Protein AF-A0A7S4M9M7-F1 (afdb_monomer)

Solvent-accessible surface area (backbone atoms only — not comparable to full-atom values): 8096 Å² total; per-residue (Å²): 139,80,84,91,80,88,84,89,80,88,83,83,76,88,79,75,86,78,76,80,74,77,78,72,74,81,76,73,81,61,88,82,70,68,79,67,51,74,65,28,48,54,34,46,52,53,51,33,52,53,53,52,52,52,39,59,76,75,40,74,91,55,60,71,71,59,55,44,52,52,54,47,57,60,19,27,72,81,73,75,65,48,29,35,60,67,21,50,54,52,42,31,45,73,74,73,43,60,78,75,62,52,71,66,41,49,49,42,39,23,61,72,70,22,44,86,90,43,78,21,27,42,58,68,55,49,56,73,60,100

Mean predicted aligned error: 13.12 Å

Organism: NCBI:txid265563

Secondary structure (DSSP, 8-state):
------------------------------TT-----HHHHHHHHHHHHHHHHHHHHH-TTS-HHHHHHHHHHHH-SSSSS-EEHHHHHHHHHHTT-TTSS-HHHHHHHHHHHS-TTSSEE-HHHHHHH-

InterPro domains:
  IPR011992 EF-hand domain pair [SSF47473] (46-127)

Structure (mmCIF, N/CA/C/O backbone):
data_AF-A0A7S4M9M7-F1
#
_entry.id   AF-A0A7S4M9M7-F1
#
loop_
_atom_site.group_PDB
_atom_site.id
_atom_site.type_symbol
_atom_site.label_atom_id
_atom_site.label_alt_id
_atom_site.label_comp_id
_atom_site.label_asym_id
_atom_site.label_entity_id
_atom_site.label_seq_id
_atom_site.pdbx_PDB_ins_code
_atom_site.Cartn_x
_atom_site.Cartn_y
_atom_site.Cartn_z
_atom_site.occupancy
_atom_site.B_iso_or_equiv
_atom_site.auth_seq_id
_atom_site.auth_comp_id
_atom_site.auth_asym_id
_atom_site.auth_atom_id
_atom_site.pdbx_PDB_model_num
ATOM 1 N N . MET A 1 1 ? -58.795 53.290 33.897 1.00 40.69 1 MET A N 1
ATOM 2 C CA . MET A 1 1 ? -57.900 52.191 33.474 1.00 40.69 1 MET A CA 1
ATOM 3 C C . MET A 1 1 ? -57.873 52.202 31.950 1.00 40.69 1 MET A C 1
ATOM 5 O O . MET A 1 1 ? -58.947 52.137 31.390 1.00 40.69 1 MET A O 1
ATOM 9 N N . THR A 1 2 ? -56.800 52.365 31.181 1.00 46.66 2 THR A N 1
ATOM 10 C CA . THR A 1 2 ? -55.361 52.520 31.425 1.00 46.66 2 THR A CA 1
ATOM 11 C C . THR A 1 2 ? -54.777 53.013 30.084 1.00 46.66 2 THR A C 1
ATOM 13 O O . THR A 1 2 ? -54.905 52.336 29.078 1.00 46.66 2 THR A O 1
ATOM 16 N N . THR A 1 3 ? -54.269 54.244 30.059 1.00 40.06 3 THR A N 1
ATOM 17 C CA . THR A 1 3 ? -53.002 54.702 29.448 1.00 40.06 3 THR A CA 1
ATOM 18 C C . THR A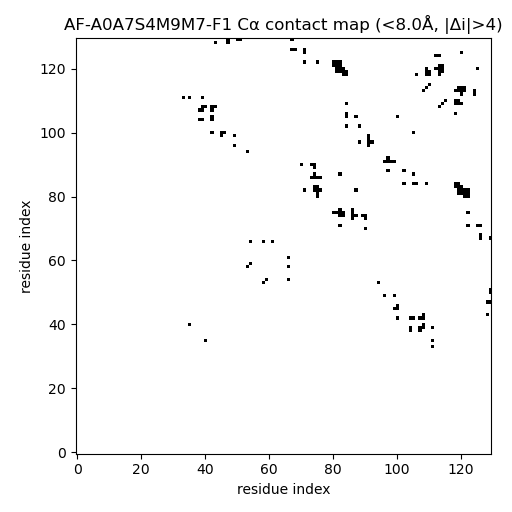 1 3 ? -52.432 54.096 28.137 1.00 40.06 3 THR A C 1
ATOM 20 O O . THR A 1 3 ? -52.092 52.921 28.102 1.00 40.06 3 THR A O 1
ATOM 23 N N . ARG A 1 4 ? -51.984 55.030 27.257 1.00 38.66 4 ARG A N 1
ATOM 24 C CA . ARG A 1 4 ? -50.654 55.075 26.561 1.00 38.66 4 ARG A CA 1
ATOM 25 C C . ARG A 1 4 ? -50.466 54.117 25.351 1.00 38.66 4 ARG A C 1
ATOM 27 O O . ARG A 1 4 ? -51.121 53.098 25.295 1.00 38.66 4 ARG A O 1
ATOM 34 N N . VAL A 1 5 ? -49.606 54.298 24.334 1.00 44.00 5 VAL A N 1
ATOM 35 C CA . VAL A 1 5 ? -48.472 55.183 23.948 1.00 44.00 5 VAL A CA 1
ATOM 36 C C . VAL A 1 5 ? -48.316 55.012 22.405 1.00 44.00 5 VAL A C 1
ATOM 38 O O . VAL A 1 5 ? -48.496 53.909 21.912 1.00 44.00 5 VAL A O 1
ATOM 41 N N . ARG A 1 6 ? -48.140 56.069 21.600 1.00 38.62 6 ARG A N 1
ATOM 42 C CA . ARG A 1 6 ? -46.897 56.518 20.911 1.00 38.62 6 ARG A CA 1
ATOM 43 C C . ARG A 1 6 ? -46.075 55.515 20.060 1.00 38.62 6 ARG A C 1
ATOM 45 O O . ARG A 1 6 ? -45.487 54.586 20.586 1.00 38.62 6 ARG A O 1
ATOM 52 N N . SER A 1 7 ? -45.784 56.010 18.849 1.00 38.66 7 SER A N 1
ATOM 53 C CA . SER A 1 7 ? -44.448 56.177 18.236 1.00 38.66 7 SER A CA 1
ATOM 54 C C . SER A 1 7 ? -43.864 55.083 17.339 1.00 38.66 7 SER A C 1
ATOM 56 O O . SER A 1 7 ? -43.855 53.898 17.637 1.00 38.66 7 SER A O 1
ATOM 58 N N . ALA A 1 8 ? -43.305 55.606 16.247 1.00 48.88 8 ALA A N 1
ATOM 59 C CA . ALA A 1 8 ? -42.529 54.991 15.188 1.00 48.88 8 ALA A CA 1
ATOM 60 C C . ALA A 1 8 ? -41.273 54.245 15.659 1.00 48.88 8 ALA A C 1
ATOM 62 O O . ALA A 1 8 ? -40.628 54.644 16.632 1.00 48.88 8 ALA A O 1
ATOM 63 N N . SER A 1 9 ? -40.847 53.276 14.848 1.00 42.88 9 SER A N 1
ATOM 64 C CA . SER A 1 9 ? -39.445 53.135 14.433 1.00 42.88 9 SER A CA 1
ATOM 65 C C . SER A 1 9 ? -39.325 52.178 13.250 1.00 42.88 9 SER A C 1
ATOM 67 O O . SER A 1 9 ? -39.680 51.006 13.347 1.00 42.88 9 SER A O 1
ATOM 69 N N . SER A 1 10 ? -38.790 52.693 12.142 1.00 45.50 10 SER A N 1
ATOM 70 C CA . SER A 1 10 ? -38.206 51.894 11.067 1.00 45.50 10 SER A CA 1
ATOM 71 C C . SER A 1 10 ? -36.978 51.172 11.607 1.00 45.50 10 SER A C 1
ATOM 73 O O . SER A 1 10 ? -36.027 51.816 12.052 1.00 45.50 10 SER A O 1
ATOM 75 N N . ILE A 1 11 ? -36.977 49.845 11.543 1.00 52.19 11 ILE A N 1
ATOM 76 C CA . ILE A 1 11 ? -35.798 49.046 11.863 1.00 52.19 11 ILE A CA 1
ATOM 77 C C . ILE A 1 11 ? -35.022 48.829 10.566 1.00 52.19 11 ILE A C 1
ATOM 79 O O . ILE A 1 11 ? -35.381 48.028 9.707 1.00 52.19 11 ILE A O 1
ATOM 83 N N . SER A 1 12 ? -33.961 49.620 10.440 1.00 46.31 12 SER A N 1
ATOM 84 C CA . SER A 1 12 ? -32.817 49.363 9.578 1.00 46.31 12 SER A CA 1
ATOM 85 C C . SER A 1 12 ? -31.947 48.311 10.256 1.00 46.31 12 SER A C 1
ATOM 87 O O . SER A 1 12 ? -31.432 48.562 11.346 1.00 46.31 12 SER A O 1
ATOM 89 N N . THR A 1 13 ? -31.743 47.165 9.606 1.00 40.38 13 THR A N 1
ATOM 90 C CA . THR A 1 13 ? -30.689 46.229 10.008 1.00 40.38 13 THR A CA 1
ATOM 91 C C . THR A 1 13 ? -29.872 45.844 8.789 1.00 40.38 13 THR A C 1
ATOM 93 O O . THR A 1 13 ? -30.279 45.056 7.939 1.00 40.38 13 THR A O 1
ATOM 96 N N . LYS A 1 14 ? -28.689 46.451 8.725 1.00 44.31 14 LYS A N 1
ATOM 97 C CA . LYS A 1 14 ? -27.568 46.047 7.886 1.00 44.31 14 LYS A CA 1
ATOM 98 C C . LYS A 1 14 ? -27.147 44.639 8.309 1.00 44.31 14 LYS A C 1
ATOM 100 O O . LYS A 1 14 ? -26.725 44.465 9.449 1.00 44.31 14 LYS A O 1
ATOM 105 N N . ILE A 1 15 ? -27.223 43.661 7.411 1.00 49.47 15 ILE A N 1
ATOM 106 C CA . ILE A 1 15 ? -26.613 42.344 7.624 1.00 49.47 15 ILE A CA 1
ATOM 107 C C . ILE A 1 15 ? -25.517 42.157 6.574 1.00 49.47 15 ILE A C 1
ATOM 109 O O . ILE A 1 15 ? -25.758 41.829 5.418 1.00 49.47 15 ILE A O 1
ATOM 113 N N . THR A 1 16 ? -24.324 42.544 7.024 1.00 52.50 16 THR A N 1
ATOM 114 C CA . THR A 1 16 ? -23.039 41.847 6.886 1.00 52.50 16 THR A CA 1
ATOM 115 C C . THR A 1 16 ? -22.781 41.055 5.605 1.00 52.5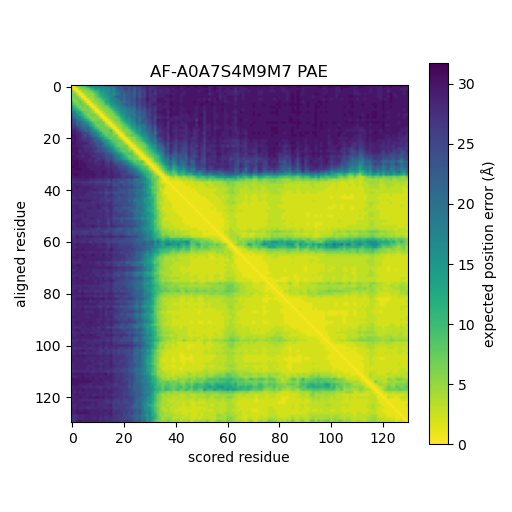0 16 THR A C 1
ATOM 117 O O . THR A 1 16 ? -23.296 39.961 5.394 1.00 52.50 16 THR A O 1
ATOM 120 N N . ALA A 1 17 ? -21.838 41.582 4.819 1.00 42.78 17 ALA A N 1
ATOM 121 C CA . ALA A 1 17 ? -21.092 40.852 3.809 1.00 42.78 17 ALA A CA 1
ATOM 122 C C . ALA A 1 17 ? -20.513 39.556 4.402 1.00 42.78 17 ALA A C 1
ATOM 124 O O . ALA A 1 17 ? -19.643 39.588 5.274 1.00 42.78 17 ALA A O 1
ATOM 125 N N . SER A 1 18 ? -20.996 38.415 3.916 1.00 47.59 18 SER A N 1
ATOM 126 C CA . SER A 1 18 ? -20.306 37.145 4.093 1.00 47.59 18 SER A CA 1
ATOM 127 C C . SER A 1 18 ? -19.123 37.143 3.128 1.00 47.59 18 SER A C 1
ATOM 129 O O . SER A 1 18 ? -19.295 37.031 1.914 1.00 47.59 18 SER A O 1
ATOM 131 N N . LEU A 1 19 ? -17.918 37.343 3.669 1.00 49.81 19 LEU A N 1
ATOM 132 C CA . LEU A 1 19 ? -16.695 36.987 2.967 1.00 49.81 19 LEU A CA 1
ATOM 133 C C . LEU A 1 19 ? -16.773 35.487 2.681 1.00 49.81 19 LEU A C 1
ATOM 135 O O . LEU A 1 19 ? -16.629 34.668 3.590 1.00 49.81 19 LEU A O 1
ATOM 139 N N . PHE A 1 20 ? -16.955 35.129 1.412 1.00 47.53 20 PHE A N 1
ATOM 140 C CA . PHE A 1 20 ? -16.527 33.830 0.922 1.00 47.53 20 PHE A CA 1
ATOM 141 C C . PHE A 1 20 ? -15.015 33.762 1.121 1.00 47.53 20 PHE A C 1
ATOM 143 O O . PHE A 1 20 ? -14.229 34.222 0.297 1.00 47.53 20 PHE A O 1
ATOM 150 N N . GLY A 1 21 ? -14.613 33.229 2.273 1.00 43.00 21 GLY A N 1
ATOM 151 C CA . GLY A 1 21 ? -13.263 32.764 2.502 1.00 43.00 21 GLY A CA 1
ATOM 152 C C . GLY A 1 21 ? -13.013 31.615 1.542 1.00 43.00 21 GLY A C 1
ATOM 153 O O . GLY A 1 21 ? -13.291 30.459 1.860 1.00 43.00 21 GLY A O 1
ATOM 154 N N . THR A 1 22 ? -12.496 31.924 0.356 1.00 46.59 22 THR A N 1
ATOM 155 C CA . THR A 1 22 ? -11.773 30.948 -0.445 1.00 46.59 22 THR A CA 1
ATOM 156 C C . THR A 1 22 ? -10.596 30.505 0.405 1.00 46.59 22 THR A C 1
ATOM 158 O O . THR A 1 22 ? -9.580 31.193 0.495 1.00 46.59 22 THR A O 1
ATOM 161 N N . ARG A 1 23 ? -10.754 29.367 1.085 1.00 43.50 23 ARG A N 1
ATOM 162 C CA . ARG A 1 23 ? -9.630 28.579 1.575 1.00 43.50 23 ARG A CA 1
ATOM 163 C C . ARG A 1 23 ? -8.840 28.152 0.344 1.00 43.50 23 ARG A C 1
ATOM 165 O O . ARG A 1 23 ? -9.064 27.079 -0.206 1.00 43.50 23 ARG A O 1
ATOM 172 N N . THR A 1 24 ? -7.933 29.006 -0.109 1.00 47.19 24 THR A N 1
ATOM 173 C CA . THR A 1 24 ? -6.789 28.559 -0.884 1.00 47.19 24 THR A CA 1
ATOM 174 C C . THR A 1 24 ? -5.970 27.715 0.078 1.00 47.19 24 THR A C 1
ATOM 176 O O . THR A 1 24 ? -5.249 28.221 0.936 1.00 47.19 24 THR A O 1
ATOM 179 N N . ALA A 1 25 ? -6.171 26.399 0.017 1.00 49.62 25 ALA A N 1
ATOM 180 C CA . ALA A 1 25 ? -5.221 25.476 0.602 1.00 49.62 25 ALA A CA 1
ATOM 181 C C . ALA A 1 25 ? -3.858 25.841 0.008 1.00 49.62 25 ALA A C 1
ATOM 183 O O . ALA A 1 25 ? -3.678 25.820 -1.210 1.00 49.62 25 ALA A O 1
ATOM 184 N N . SER A 1 26 ? -2.928 26.265 0.858 1.00 46.34 26 SER A N 1
ATOM 185 C CA . SER A 1 26 ? -1.534 26.422 0.486 1.00 46.34 26 SER A CA 1
ATOM 186 C C . SER A 1 26 ? -1.030 25.042 0.081 1.00 46.34 26 SER A C 1
ATOM 188 O O . SER A 1 26 ? -0.710 24.218 0.939 1.00 46.34 26 SER A O 1
ATOM 190 N N . ILE A 1 27 ? -1.017 24.775 -1.223 1.00 52.62 27 ILE A N 1
ATOM 191 C CA . ILE A 1 27 ? -0.287 23.659 -1.807 1.00 52.62 27 ILE A CA 1
ATOM 192 C C . ILE A 1 27 ? 1.177 24.012 -1.573 1.00 52.62 27 ILE A C 1
ATOM 194 O O . ILE A 1 27 ? 1.770 24.779 -2.327 1.00 52.62 27 ILE A O 1
ATOM 198 N N . THR A 1 28 ? 1.741 23.553 -0.460 1.00 49.09 28 THR A N 1
ATOM 199 C CA . THR A 1 28 ? 3.186 23.553 -0.275 1.00 49.09 28 THR A CA 1
ATOM 200 C C . THR A 1 28 ? 3.759 22.679 -1.388 1.00 49.09 28 THR A C 1
ATOM 202 O O . THR A 1 28 ? 3.440 21.489 -1.440 1.00 49.09 28 THR A O 1
ATOM 205 N N . PRO A 1 29 ? 4.563 23.230 -2.314 1.00 41.75 29 PRO A N 1
ATOM 206 C CA . PRO A 1 29 ? 5.181 22.424 -3.348 1.00 41.75 29 PRO A CA 1
ATOM 207 C C . PRO A 1 29 ? 6.243 21.572 -2.660 1.00 41.75 29 PRO A C 1
ATOM 209 O O . PRO A 1 29 ? 7.322 22.050 -2.308 1.00 41.75 29 PRO A O 1
ATOM 212 N N . HIS A 1 30 ? 5.913 20.310 -2.399 1.00 48.34 30 HIS A N 1
ATOM 213 C CA . HIS A 1 30 ? 6.908 19.351 -1.963 1.00 48.34 30 HIS A CA 1
ATOM 214 C C . HIS A 1 30 ? 7.835 19.104 -3.157 1.00 48.34 30 HIS A C 1
ATOM 216 O O . HIS A 1 30 ? 7.437 18.534 -4.175 1.00 48.34 30 HIS A O 1
ATOM 222 N N . ALA A 1 31 ? 9.048 19.650 -3.070 1.00 47.38 31 ALA A N 1
ATOM 223 C CA . ALA A 1 31 ? 10.098 19.456 -4.053 1.00 47.38 31 ALA A CA 1
ATOM 224 C C . ALA A 1 31 ? 10.317 17.944 -4.230 1.00 47.38 31 ALA A C 1
ATOM 226 O O . ALA A 1 31 ? 10.684 17.276 -3.267 1.00 47.38 31 ALA A O 1
ATOM 227 N N . ASN A 1 32 ? 10.060 17.439 -5.444 1.00 49.16 32 ASN A N 1
ATOM 228 C CA . ASN A 1 32 ? 9.997 16.026 -5.866 1.00 49.16 32 ASN A CA 1
ATOM 229 C C . ASN A 1 32 ? 8.598 15.410 -6.029 1.00 49.16 32 ASN A C 1
ATOM 231 O O . ASN A 1 32 ? 8.457 14.191 -5.966 1.00 49.16 32 ASN A O 1
ATOM 235 N N . ALA A 1 33 ? 7.578 16.197 -6.374 1.00 50.75 33 ALA A N 1
ATOM 236 C CA . ALA A 1 33 ? 6.458 15.645 -7.132 1.00 50.75 33 ALA A CA 1
ATOM 237 C C . ALA A 1 33 ? 6.959 15.258 -8.537 1.00 50.75 33 ALA A C 1
ATOM 239 O O . ALA A 1 33 ? 6.821 16.020 -9.495 1.00 50.75 33 ALA A O 1
ATOM 240 N N . ARG A 1 34 ? 7.582 14.078 -8.673 1.00 58.06 34 ARG A N 1
ATOM 241 C CA . ARG A 1 34 ? 7.530 13.373 -9.957 1.00 58.06 34 ARG A CA 1
ATOM 242 C C . ARG A 1 34 ? 6.046 13.312 -10.292 1.00 58.06 34 ARG A C 1
ATOM 244 O O . ARG A 1 34 ? 5.272 12.807 -9.485 1.00 58.06 34 ARG A O 1
ATOM 251 N N . LEU A 1 35 ? 5.650 13.953 -11.390 1.00 69.88 35 LEU A N 1
ATOM 252 C CA . LEU A 1 35 ? 4.271 13.917 -11.859 1.00 69.88 35 LEU A CA 1
ATOM 253 C C . LEU A 1 35 ? 3.928 12.443 -12.038 1.00 69.88 35 LEU A C 1
ATOM 255 O O . LEU A 1 35 ? 4.462 11.805 -12.944 1.00 69.88 35 LEU A O 1
ATOM 259 N N . LEU A 1 36 ? 3.125 11.909 -11.119 1.00 79.62 36 LEU A N 1
ATOM 260 C CA . LEU A 1 36 ? 2.677 10.536 -11.215 1.00 79.62 36 LEU A CA 1
ATOM 261 C C . LEU A 1 36 ? 1.909 10.381 -12.525 1.00 79.62 36 LEU A C 1
ATOM 263 O O . LEU A 1 36 ? 1.205 11.303 -12.962 1.00 79.62 36 LEU A O 1
ATOM 267 N N . SER A 1 37 ? 2.038 9.225 -13.161 1.00 88.00 37 SER A N 1
ATOM 268 C CA . SER A 1 37 ? 1.200 8.904 -14.301 1.00 88.00 37 SER A CA 1
ATOM 269 C C . SER A 1 37 ? -0.269 8.912 -13.860 1.00 88.00 37 SER A C 1
ATOM 271 O O . SER A 1 37 ? -0.578 8.566 -12.716 1.00 88.00 37 SER A O 1
ATOM 273 N N . PRO A 1 38 ? -1.218 9.265 -14.746 1.00 89.00 38 PRO A N 1
ATOM 274 C CA . PRO A 1 38 ? -2.638 9.213 -14.405 1.00 89.00 38 PRO A CA 1
ATOM 275 C C . PRO A 1 38 ? -3.067 7.842 -13.863 1.00 89.00 38 PRO A C 1
ATOM 277 O O . PRO A 1 38 ? -3.910 7.764 -12.975 1.00 89.00 38 PRO A O 1
ATOM 280 N N . HIS A 1 39 ? -2.449 6.765 -14.362 1.00 90.31 39 HIS A N 1
ATOM 281 C CA . HIS A 1 39 ? -2.707 5.408 -13.895 1.00 90.31 39 HIS A CA 1
ATOM 282 C C . HIS A 1 39 ? -2.228 5.190 -12.452 1.00 90.31 39 HIS A C 1
ATOM 284 O O . HIS A 1 39 ? -2.999 4.694 -11.631 1.00 90.31 39 HIS A O 1
ATOM 290 N N . ALA A 1 40 ? -1.010 5.623 -12.113 1.00 90.44 40 ALA A N 1
ATOM 291 C CA . ALA A 1 40 ? -0.501 5.538 -10.747 1.00 90.44 40 ALA A CA 1
ATOM 292 C C . ALA A 1 40 ? -1.267 6.430 -9.768 1.00 90.44 40 ALA A C 1
ATOM 294 O O . ALA A 1 40 ? -1.453 6.027 -8.625 1.00 90.44 40 ALA A O 1
ATOM 295 N N . ILE A 1 41 ? -1.754 7.599 -10.201 1.00 91.06 41 ILE A N 1
ATOM 296 C CA . ILE A 1 41 ? -2.620 8.455 -9.371 1.00 91.06 41 ILE A CA 1
ATOM 297 C C . ILE A 1 41 ? -3.895 7.697 -9.003 1.00 91.06 41 ILE A C 1
ATOM 299 O O . ILE A 1 41 ? -4.214 7.567 -7.826 1.00 91.06 41 ILE A O 1
ATOM 303 N N . MET A 1 42 ? -4.588 7.126 -9.992 1.00 92.75 42 MET A N 1
ATOM 304 C CA . MET A 1 42 ? -5.808 6.353 -9.741 1.00 92.75 42 MET A CA 1
ATOM 305 C C . MET A 1 42 ? -5.547 5.133 -8.849 1.00 92.75 42 MET A C 1
ATOM 307 O O . MET A 1 42 ? -6.342 4.830 -7.958 1.00 92.75 42 MET A O 1
ATOM 311 N N . ALA A 1 43 ? -4.429 4.438 -9.070 1.00 94.31 43 ALA A N 1
ATOM 312 C CA . ALA A 1 43 ? -4.016 3.315 -8.240 1.00 94.31 43 ALA A CA 1
ATOM 313 C C . ALA A 1 43 ? -3.726 3.756 -6.793 1.00 94.31 43 ALA A C 1
ATOM 315 O O . ALA A 1 43 ? -4.170 3.091 -5.856 1.00 94.31 43 ALA A O 1
ATOM 316 N N . ALA A 1 44 ? -3.037 4.883 -6.599 1.00 93.25 44 ALA A N 1
ATOM 317 C CA . ALA A 1 44 ? -2.724 5.445 -5.287 1.00 93.25 44 ALA A CA 1
ATOM 318 C C . ALA A 1 44 ? -3.980 5.938 -4.547 1.00 93.25 44 ALA A C 1
ATOM 320 O O . ALA A 1 44 ? -4.115 5.686 -3.351 1.00 93.25 44 ALA A O 1
ATOM 321 N N . ASP A 1 45 ? -4.939 6.549 -5.243 1.00 93.81 45 ASP A N 1
ATOM 322 C CA . ASP A 1 45 ? -6.226 6.946 -4.655 1.00 93.81 45 ASP A CA 1
ATOM 323 C C . ASP A 1 45 ? -7.010 5.719 -4.167 1.00 93.81 45 ASP A C 1
ATOM 325 O O . ASP A 1 45 ? -7.555 5.694 -3.059 1.00 93.81 45 ASP A O 1
ATOM 329 N N . LYS A 1 46 ? -7.029 4.652 -4.973 1.00 94.69 46 LYS A N 1
ATOM 330 C CA . LYS A 1 46 ? -7.650 3.374 -4.607 1.00 94.69 46 LYS A CA 1
ATOM 331 C C . LYS A 1 46 ? -6.949 2.741 -3.408 1.00 94.69 46 LYS A C 1
ATOM 333 O O . LYS A 1 46 ? -7.615 2.270 -2.486 1.00 94.69 46 LYS A O 1
ATOM 338 N N . PHE A 1 47 ? -5.617 2.765 -3.411 1.00 94.19 47 PHE A N 1
ATOM 339 C CA . PHE A 1 47 ? -4.777 2.307 -2.311 1.00 94.19 47 PHE A CA 1
ATOM 340 C C . PHE A 1 47 ? -5.144 3.033 -1.014 1.00 94.19 47 PHE A C 1
ATOM 342 O O . PHE A 1 47 ? -5.519 2.393 -0.033 1.00 94.19 47 PHE A O 1
ATOM 349 N N . GLN A 1 48 ? -5.147 4.367 -1.033 1.00 94.19 48 GLN A N 1
ATOM 350 C CA . GLN A 1 48 ? -5.538 5.204 0.103 1.00 94.19 48 GLN A CA 1
ATOM 351 C C . GLN A 1 48 ? -6.948 4.900 0.588 1.00 94.19 48 GLN A C 1
ATOM 353 O O . GLN A 1 48 ? -7.158 4.711 1.786 1.00 94.19 48 GLN A O 1
ATOM 358 N N . SER A 1 49 ? -7.912 4.801 -0.328 1.00 94.81 49 SER A N 1
ATOM 359 C CA . SER A 1 49 ? -9.302 4.527 0.031 1.00 94.81 49 SER A CA 1
ATOM 360 C C . SER A 1 49 ? -9.455 3.206 0.786 1.00 94.81 49 SER A C 1
ATOM 362 O O . SER A 1 49 ? -10.246 3.144 1.726 1.00 94.81 49 SER A O 1
ATOM 364 N N . VAL A 1 50 ? -8.714 2.163 0.401 1.00 95.44 50 VAL A N 1
ATOM 365 C CA . VAL A 1 50 ? -8.746 0.855 1.075 1.00 95.44 50 VAL A CA 1
ATOM 366 C C . VAL A 1 50 ? -8.233 0.964 2.511 1.00 95.44 50 VAL A C 1
ATOM 368 O O . VAL A 1 50 ? -8.889 0.494 3.443 1.00 95.44 50 VAL A O 1
ATOM 371 N N . PHE A 1 51 ? -7.079 1.600 2.710 1.00 93.81 51 PHE A N 1
ATOM 372 C CA . PHE A 1 51 ? -6.497 1.737 4.045 1.00 93.81 51 PHE A CA 1
ATOM 373 C C . PHE A 1 51 ? -7.298 2.685 4.933 1.00 93.81 51 PHE A C 1
ATOM 375 O O . PHE A 1 51 ? -7.424 2.435 6.130 1.00 93.81 51 PHE A O 1
ATOM 382 N N . GLU A 1 52 ? -7.893 3.729 4.364 1.00 92.50 52 GLU A N 1
ATOM 383 C CA . GLU A 1 52 ? -8.754 4.661 5.088 1.00 92.50 52 GLU A CA 1
ATOM 384 C C . GLU A 1 52 ? -10.066 4.002 5.541 1.00 92.50 52 GLU A C 1
ATOM 386 O O . GLU A 1 52 ? -10.522 4.231 6.663 1.00 92.50 52 GLU A O 1
ATOM 391 N N . GLU A 1 53 ? -10.661 3.146 4.707 1.00 93.12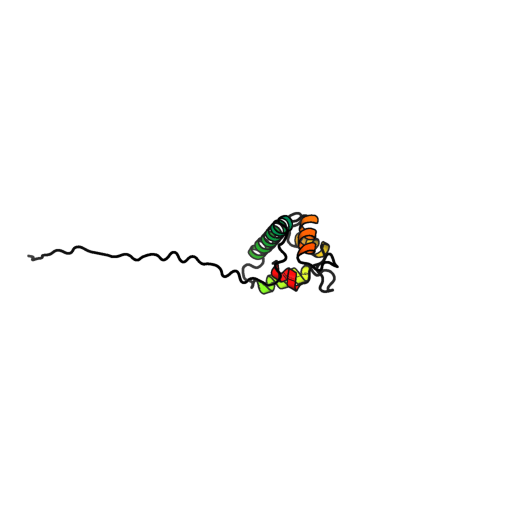 53 GLU A N 1
ATOM 392 C CA . GLU A 1 53 ? -11.815 2.318 5.075 1.00 93.12 53 GLU A CA 1
ATOM 393 C C . GLU A 1 53 ? -11.455 1.361 6.221 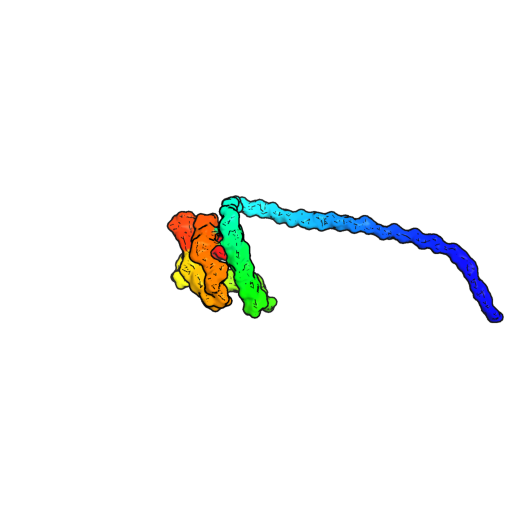1.00 93.12 53 GLU A C 1
ATOM 395 O O . GLU A 1 53 ? -12.117 1.351 7.263 1.00 93.12 53 GLU A O 1
ATOM 400 N N . TYR A 1 54 ? -10.337 0.644 6.090 1.00 93.69 54 TYR A N 1
ATOM 401 C CA . TYR A 1 54 ? -9.854 -0.260 7.132 1.00 93.69 54 TYR A CA 1
ATOM 402 C C . TYR A 1 54 ? -9.534 0.477 8.445 1.00 93.69 54 TYR A C 1
ATOM 404 O O . TYR A 1 54 ? -9.895 0.002 9.529 1.00 93.69 54 TYR A O 1
ATOM 412 N N . ARG A 1 55 ? -8.929 1.669 8.371 1.00 93.06 55 ARG A N 1
ATOM 413 C CA . ARG A 1 55 ? -8.643 2.531 9.528 1.00 93.06 55 ARG A CA 1
ATOM 414 C C . ARG A 1 55 ? -9.921 2.928 10.259 1.00 93.06 55 ARG A C 1
ATOM 416 O O . ARG A 1 55 ? -9.965 2.839 11.483 1.00 93.06 55 ARG A O 1
ATOM 423 N N . LYS A 1 56 ? -10.966 3.343 9.538 1.00 91.38 56 LYS A N 1
ATOM 424 C CA . LYS A 1 56 ? -12.252 3.734 10.143 1.00 91.38 56 LYS A CA 1
ATOM 425 C C . LYS A 1 56 ? -12.896 2.589 10.921 1.00 91.38 56 LYS A C 1
ATOM 427 O O . LYS A 1 56 ? -13.456 2.835 11.984 1.00 91.38 56 LYS A O 1
ATOM 432 N N . CYS A 1 57 ? -12.792 1.359 10.423 1.00 89.81 57 CYS A N 1
ATOM 433 C CA . CYS A 1 57 ? -13.386 0.191 11.072 1.00 89.81 57 CYS A CA 1
ATOM 434 C C . CYS A 1 57 ? -12.564 -0.340 12.257 1.00 89.81 57 CYS A C 1
ATOM 436 O O . CYS A 1 57 ? -13.149 -0.804 13.230 1.00 89.81 57 CYS A O 1
ATOM 438 N N . ASN A 1 58 ? -11.229 -0.266 12.196 1.00 88.94 58 ASN A N 1
ATOM 439 C CA . ASN A 1 58 ? -10.352 -0.979 13.139 1.00 88.94 58 ASN A CA 1
ATOM 440 C C . ASN A 1 58 ? -9.551 -0.056 14.074 1.00 88.94 58 ASN A C 1
ATOM 442 O O . ASN A 1 58 ? -9.067 -0.501 15.109 1.00 88.94 58 ASN A O 1
ATOM 446 N N . TYR A 1 59 ? -9.429 1.230 13.737 1.00 89.25 59 TYR A N 1
ATOM 447 C CA . TYR A 1 59 ? -8.585 2.214 14.430 1.00 89.25 59 TYR A CA 1
ATOM 448 C C . TYR A 1 59 ? -9.355 3.498 14.777 1.00 89.25 59 TYR A C 1
ATOM 450 O O . TYR A 1 59 ? -8.764 4.571 14.891 1.00 89.25 59 TYR A O 1
ATOM 458 N N . ALA A 1 60 ? -10.678 3.414 14.957 1.00 83.31 60 ALA A N 1
ATOM 459 C CA . ALA A 1 60 ? -11.549 4.576 15.168 1.00 83.31 60 ALA A CA 1
ATOM 460 C C . ALA A 1 60 ? -11.131 5.481 16.348 1.00 83.31 60 ALA A C 1
ATOM 462 O O . ALA A 1 60 ? -11.398 6.680 16.323 1.00 83.31 60 ALA A O 1
ATOM 463 N N . GLN A 1 61 ? -10.473 4.919 17.368 1.00 83.31 61 GLN A N 1
ATOM 464 C CA . GLN A 1 61 ? -10.009 5.634 18.565 1.00 83.31 61 GLN A CA 1
ATOM 465 C C . GLN A 1 61 ? -8.486 5.861 18.600 1.00 83.31 61 GLN A C 1
ATOM 467 O O . GLN A 1 61 ? -7.970 6.388 19.585 1.00 83.31 61 GLN A O 1
ATOM 472 N N . GLU A 1 62 ? -7.747 5.474 17.555 1.00 77.06 62 GLU A N 1
ATOM 473 C CA . GLU A 1 62 ? -6.283 5.559 17.535 1.00 77.06 62 GLU A CA 1
ATOM 474 C C . GLU A 1 62 ? -5.753 6.735 16.708 1.00 77.06 62 GLU A C 1
ATOM 476 O O . GLU A 1 62 ? -6.392 7.244 15.785 1.00 77.06 62 GLU A O 1
ATOM 481 N N . THR A 1 63 ? -4.530 7.169 17.023 1.00 75.62 63 THR A N 1
ATOM 482 C CA . THR A 1 63 ? -3.851 8.217 16.259 1.00 75.62 63 THR A CA 1
ATOM 483 C C . THR A 1 63 ? -3.440 7.707 14.869 1.00 75.62 63 THR A C 1
ATOM 485 O O . THR A 1 63 ? -2.898 6.603 14.753 1.00 75.62 63 THR A O 1
ATOM 488 N N . PRO A 1 64 ? -3.592 8.519 13.800 1.00 80.75 64 PRO A N 1
ATOM 489 C CA . PRO A 1 64 ? -3.212 8.121 12.439 1.00 80.75 64 PRO A CA 1
ATOM 490 C C . PRO A 1 64 ? -1.756 7.648 12.312 1.00 80.75 64 PRO A C 1
ATOM 492 O O . PRO A 1 64 ? -1.444 6.789 11.495 1.00 80.75 64 PRO A O 1
ATOM 495 N N . SER A 1 65 ? -0.851 8.173 13.142 1.00 88.06 65 SER A N 1
ATOM 496 C CA . SER A 1 65 ? 0.562 7.789 13.130 1.00 88.06 65 SER A CA 1
ATOM 497 C C . SER A 1 65 ? 0.808 6.355 13.609 1.00 88.06 65 SER A C 1
ATOM 499 O O . SER A 1 65 ? 1.728 5.712 13.102 1.00 88.06 65 SER A O 1
ATOM 501 N N . ARG A 1 66 ? 0.010 5.835 14.553 1.00 88.88 66 ARG A N 1
ATOM 502 C CA . ARG A 1 66 ? 0.122 4.443 15.015 1.00 88.88 66 ARG A CA 1
ATOM 503 C C . ARG A 1 66 ? -0.350 3.475 13.938 1.00 88.88 66 ARG A C 1
ATOM 505 O O . ARG A 1 66 ? 0.372 2.534 13.628 1.00 88.88 66 ARG A O 1
ATOM 512 N N . PHE A 1 67 ? -1.485 3.783 13.312 1.00 91.56 67 PHE A N 1
ATOM 513 C CA . PHE A 1 67 ? -2.012 3.038 12.171 1.00 91.56 67 PHE A CA 1
ATOM 514 C C . PHE A 1 67 ? -0.960 2.872 11.065 1.00 91.56 67 PHE A C 1
ATOM 516 O O . PHE A 1 67 ? -0.589 1.750 10.733 1.00 91.56 67 PHE A O 1
ATOM 523 N N . LYS A 1 68 ? -0.397 3.980 10.562 1.00 92.62 68 LYS A N 1
ATOM 524 C CA . LYS A 1 68 ? 0.596 3.938 9.475 1.00 92.62 68 LYS 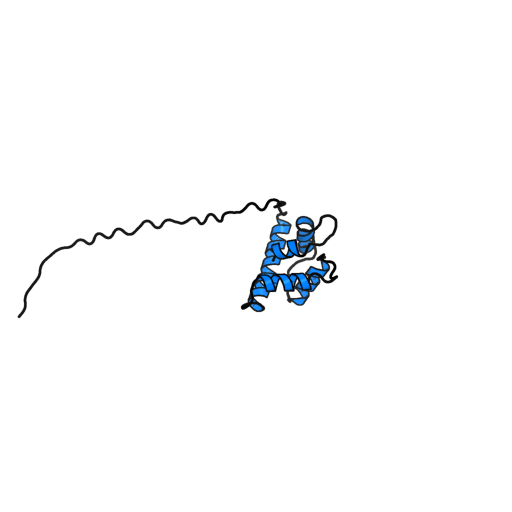A CA 1
ATOM 525 C C . LYS A 1 68 ? 1.818 3.088 9.824 1.00 92.62 68 LYS A C 1
ATOM 527 O O . LYS A 1 68 ? 2.291 2.329 8.987 1.00 92.62 68 LYS A O 1
ATOM 532 N N . LYS A 1 69 ? 2.318 3.191 11.062 1.00 92.88 69 LYS A N 1
ATOM 533 C CA . LYS A 1 69 ? 3.468 2.399 11.529 1.00 92.88 69 LYS A CA 1
ATOM 534 C C . LYS A 1 69 ? 3.172 0.904 11.550 1.00 92.88 69 LYS A C 1
ATOM 536 O O . LYS A 1 69 ? 4.018 0.128 11.122 1.00 92.88 69 LYS A O 1
ATOM 541 N N . GLU A 1 70 ? 1.995 0.509 12.029 1.00 92.88 70 GLU A N 1
ATOM 542 C CA . GLU A 1 70 ? 1.589 -0.898 12.027 1.00 92.88 70 GLU A CA 1
ATOM 543 C C . GLU A 1 70 ? 1.460 -1.417 10.592 1.00 92.88 70 GLU A C 1
ATOM 545 O O . GLU A 1 70 ? 2.048 -2.444 10.270 1.00 92.88 70 GLU A O 1
ATOM 550 N N . ILE A 1 71 ? 0.797 -0.672 9.703 1.00 94.31 71 ILE A N 1
ATOM 551 C CA . ILE A 1 71 ? 0.652 -1.058 8.292 1.00 94.31 71 ILE A CA 1
ATOM 552 C C . ILE A 1 71 ? 2.012 -1.247 7.612 1.00 94.31 71 ILE A C 1
ATOM 554 O O . ILE A 1 71 ? 2.251 -2.280 6.992 1.00 94.31 71 ILE A O 1
ATOM 558 N N . VAL A 1 72 ? 2.923 -0.287 7.770 1.00 94.81 72 VAL A N 1
ATOM 559 C CA . VAL A 1 72 ? 4.289 -0.358 7.225 1.00 94.81 72 VAL A CA 1
ATOM 560 C C . VAL A 1 72 ? 5.046 -1.566 7.772 1.00 94.81 72 VAL A C 1
ATOM 562 O O . VAL A 1 72 ? 5.671 -2.296 7.010 1.00 94.81 72 VAL A O 1
ATOM 565 N N . LYS A 1 73 ? 4.950 -1.816 9.080 1.00 93.88 73 LYS A N 1
ATOM 566 C CA . LYS A 1 73 ? 5.589 -2.961 9.736 1.00 93.88 73 LYS A CA 1
ATOM 567 C C . LYS A 1 73 ? 5.048 -4.302 9.233 1.00 93.88 73 LYS A C 1
ATOM 569 O O . LYS A 1 73 ? 5.808 -5.258 9.153 1.00 93.88 73 LYS A O 1
ATOM 574 N N . TYR A 1 74 ? 3.755 -4.390 8.924 1.00 93.56 74 TYR A N 1
ATOM 575 C CA . TYR A 1 74 ? 3.166 -5.593 8.330 1.00 93.56 74 TYR A CA 1
ATOM 576 C C . TYR A 1 74 ? 3.542 -5.768 6.854 1.00 93.56 74 TYR A C 1
ATOM 578 O O . TYR A 1 74 ? 3.680 -6.903 6.402 1.00 93.56 74 TYR A O 1
ATOM 586 N N . ALA A 1 75 ? 3.705 -4.668 6.115 1.00 93.62 75 ALA A N 1
ATOM 587 C CA . ALA A 1 75 ? 4.104 -4.691 4.710 1.00 93.62 75 ALA A CA 1
ATOM 588 C C . ALA A 1 75 ? 5.584 -5.076 4.522 1.00 93.62 75 ALA A C 1
ATOM 590 O O . ALA A 1 75 ? 5.921 -5.743 3.543 1.00 93.62 75 ALA A O 1
ATOM 591 N N . ASP A 1 76 ? 6.454 -4.697 5.465 1.00 94.44 76 ASP A N 1
ATOM 592 C CA . ASP A 1 76 ? 7.864 -5.105 5.523 1.00 94.44 76 ASP A CA 1
ATOM 593 C C . ASP A 1 76 ? 7.996 -6.572 5.972 1.00 94.44 76 ASP A C 1
ATOM 595 O O . ASP A 1 76 ? 8.376 -6.910 7.098 1.00 94.44 76 ASP A O 1
ATOM 599 N N . LYS A 1 77 ? 7.625 -7.474 5.062 1.00 89.94 77 LYS A N 1
ATOM 600 C CA . LYS A 1 77 ? 7.637 -8.923 5.284 1.00 89.94 77 LYS A CA 1
ATOM 601 C C . LYS A 1 77 ? 9.045 -9.454 5.573 1.00 89.94 77 LYS A C 1
ATOM 603 O O . LYS A 1 77 ? 9.191 -10.384 6.369 1.00 89.94 77 LYS A O 1
ATOM 608 N N . ASN A 1 78 ? 10.057 -8.896 4.912 1.00 90.44 78 ASN A N 1
ATOM 609 C CA . ASN A 1 78 ? 11.437 -9.373 4.986 1.00 90.44 78 ASN A CA 1
ATOM 610 C C . ASN A 1 78 ? 12.212 -8.764 6.162 1.00 90.44 78 ASN A C 1
ATOM 612 O O . ASN A 1 78 ? 13.236 -9.324 6.555 1.00 90.44 78 ASN A O 1
ATOM 616 N N . LYS A 1 79 ? 11.708 -7.675 6.758 1.00 90.94 79 LYS A N 1
ATOM 617 C CA . LYS A 1 79 ? 12.373 -6.891 7.811 1.00 90.94 79 LYS A CA 1
ATOM 618 C C . LYS A 1 79 ? 13.710 -6.308 7.353 1.00 90.94 79 LYS A C 1
ATOM 620 O O . LYS A 1 79 ? 14.630 -6.158 8.159 1.00 90.94 79 LYS A O 1
ATOM 625 N N . ASP A 1 80 ? 13.821 -6.019 6.062 1.00 91.25 80 ASP A N 1
ATOM 626 C CA . ASP A 1 80 ? 14.990 -5.411 5.424 1.00 91.25 80 ASP A CA 1
ATOM 627 C C . ASP A 1 80 ? 14.796 -3.905 5.186 1.00 91.25 80 ASP A C 1
ATOM 629 O O . ASP A 1 80 ? 15.735 -3.223 4.773 1.00 91.25 80 ASP A O 1
ATOM 633 N N . GLY A 1 81 ? 13.616 -3.371 5.522 1.00 91.25 81 GLY A N 1
ATOM 634 C CA . GLY A 1 81 ? 13.285 -1.969 5.322 1.00 91.25 81 GLY A CA 1
ATOM 635 C C . GLY A 1 81 ? 12.898 -1.634 3.883 1.00 91.25 81 GLY A C 1
ATOM 636 O O . GLY A 1 81 ? 12.823 -0.450 3.568 1.00 91.25 81 GLY A O 1
ATOM 637 N N . ASP A 1 82 ? 12.624 -2.632 3.041 1.00 93.44 82 ASP A N 1
ATOM 638 C CA . ASP A 1 82 ? 12.060 -2.471 1.704 1.00 93.44 82 ASP A CA 1
ATOM 639 C C . ASP A 1 82 ? 10.692 -3.172 1.642 1.00 93.44 82 ASP A C 1
ATOM 641 O O . ASP A 1 82 ? 10.518 -4.304 2.087 1.00 93.44 82 ASP A O 1
ATOM 645 N N . ILE A 1 83 ? 9.684 -2.504 1.079 1.00 95.12 83 ILE A N 1
ATOM 646 C CA . ILE A 1 83 ? 8.338 -3.073 0.937 1.00 95.12 83 ILE A CA 1
ATOM 647 C C . ILE A 1 83 ? 8.142 -3.501 -0.523 1.00 95.12 83 ILE A C 1
ATOM 649 O O . ILE A 1 83 ? 7.880 -2.638 -1.368 1.00 95.12 83 ILE A O 1
ATOM 653 N N . PRO A 1 84 ? 8.278 -4.801 -0.853 1.00 94.69 84 PRO A N 1
ATOM 654 C CA . PRO A 1 84 ? 8.053 -5.300 -2.204 1.00 94.69 84 PRO A CA 1
ATOM 655 C C . PRO A 1 84 ? 6.555 -5.421 -2.521 1.00 94.69 84 PRO A C 1
ATOM 657 O O . PRO A 1 84 ? 5.702 -5.368 -1.628 1.00 94.69 84 PRO A O 1
ATOM 660 N N . VAL A 1 85 ? 6.239 -5.663 -3.796 1.00 95.00 85 VAL A N 1
ATOM 661 C CA . VAL A 1 85 ? 4.869 -5.911 -4.290 1.00 95.00 85 VAL A CA 1
ATOM 662 C C . VAL A 1 85 ? 4.166 -6.989 -3.459 1.00 95.00 85 VAL A C 1
ATOM 664 O O . VAL A 1 85 ? 3.045 -6.786 -2.995 1.00 95.00 85 VAL A O 1
ATOM 667 N N . GLU A 1 86 ? 4.849 -8.101 -3.186 1.00 94.81 86 GLU A N 1
ATOM 668 C CA . GLU A 1 86 ? 4.308 -9.234 -2.430 1.00 94.81 86 GLU A CA 1
ATOM 669 C C . GLU A 1 86 ? 3.968 -8.863 -0.978 1.00 94.81 86 GLU A C 1
ATOM 671 O O . GLU A 1 86 ? 3.057 -9.441 -0.382 1.00 94.81 86 GLU A O 1
ATOM 676 N N . GLY A 1 87 ? 4.694 -7.903 -0.394 1.00 94.88 87 GLY A N 1
ATOM 677 C CA . GLY A 1 87 ? 4.409 -7.378 0.942 1.00 94.88 87 GLY A CA 1
ATOM 678 C C . GLY A 1 87 ? 3.075 -6.634 0.977 1.00 94.88 87 GLY A C 1
ATOM 679 O O . GLY A 1 87 ? 2.278 -6.820 1.897 1.00 94.88 87 GLY A O 1
ATOM 680 N N . ILE A 1 88 ? 2.789 -5.858 -0.072 1.00 95.19 88 ILE A N 1
ATOM 681 C CA . ILE A 1 88 ? 1.519 -5.144 -0.241 1.00 95.19 88 ILE A CA 1
ATOM 682 C C . ILE A 1 88 ? 0.376 -6.114 -0.550 1.00 95.19 88 ILE A C 1
ATOM 684 O O . ILE A 1 88 ? -0.692 -5.994 0.047 1.00 95.19 88 ILE A O 1
ATOM 688 N N . GLU A 1 89 ? 0.580 -7.091 -1.434 1.00 95.69 89 GLU A N 1
ATOM 689 C CA . GLU A 1 89 ? 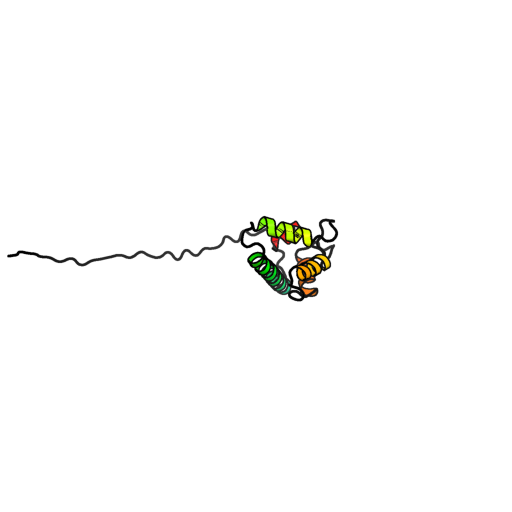-0.431 -8.113 -1.742 1.00 95.69 89 GLU A CA 1
ATOM 690 C C . GLU A 1 89 ? -0.841 -8.893 -0.482 1.00 95.69 89 GLU A C 1
ATOM 692 O O . GLU A 1 89 ? -2.033 -9.064 -0.213 1.00 95.69 89 GLU A O 1
ATOM 697 N N . LEU A 1 90 ? 0.135 -9.310 0.332 1.00 95.00 90 LEU A N 1
ATOM 698 C CA . LEU A 1 90 ? -0.119 -10.008 1.593 1.00 95.00 90 LEU A CA 1
ATOM 699 C C . LEU A 1 90 ? -0.844 -9.115 2.607 1.00 95.00 90 LEU A C 1
ATOM 701 O O . LEU A 1 90 ? -1.755 -9.568 3.297 1.00 95.00 90 LEU A O 1
ATOM 705 N N . LEU A 1 91 ? -0.461 -7.843 2.693 1.00 95.12 91 LEU A N 1
ATOM 706 C CA . LEU A 1 91 ? -1.130 -6.874 3.550 1.00 95.12 91 LEU A CA 1
ATOM 707 C C . LEU A 1 91 ? -2.597 -6.682 3.142 1.00 95.12 91 LEU A C 1
ATOM 709 O O . LEU A 1 91 ? -3.472 -6.766 4.001 1.00 95.12 91 LEU A O 1
ATOM 713 N N . LEU A 1 92 ? -2.871 -6.480 1.848 1.00 95.56 92 LEU A N 1
ATOM 714 C CA . LEU A 1 92 ? -4.231 -6.357 1.312 1.00 95.56 92 LEU A CA 1
ATOM 715 C C . LEU A 1 92 ? -5.057 -7.613 1.597 1.00 95.56 92 LEU A C 1
ATOM 717 O O . LEU A 1 92 ? -6.219 -7.503 1.983 1.00 95.56 92 LEU A O 1
ATOM 721 N N . LEU A 1 93 ? -4.459 -8.798 1.466 1.00 95.38 93 LEU A N 1
ATOM 722 C CA . LEU A 1 93 ? -5.097 -10.056 1.846 1.00 95.38 93 LEU A CA 1
ATOM 723 C C . LEU A 1 93 ? -5.473 -10.075 3.334 1.00 95.38 93 LEU A C 1
ATOM 725 O O . LEU A 1 93 ? -6.619 -10.372 3.668 1.00 95.38 93 LEU A O 1
ATOM 729 N N . ASN A 1 94 ? -4.542 -9.709 4.214 1.00 94.12 94 ASN A N 1
ATOM 730 C CA . ASN A 1 94 ? -4.733 -9.766 5.665 1.00 94.12 94 ASN A CA 1
ATOM 731 C C . ASN A 1 94 ? -5.802 -8.795 6.180 1.00 94.12 94 ASN A C 1
ATOM 733 O O . ASN A 1 94 ? -6.488 -9.111 7.149 1.00 94.12 94 ASN A O 1
ATOM 737 N N . ILE A 1 95 ? -5.972 -7.635 5.541 1.00 93.62 95 ILE A N 1
ATOM 738 C C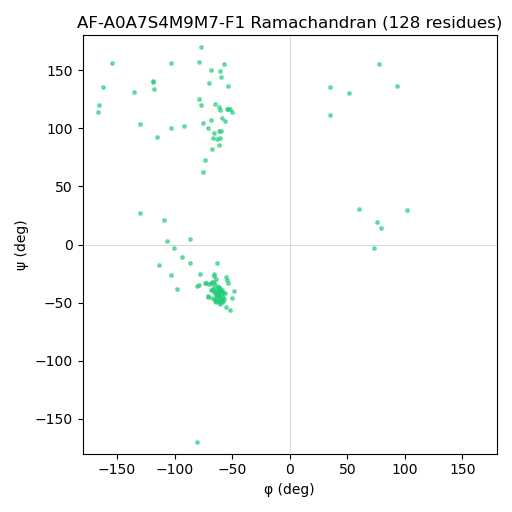A . ILE A 1 95 ? -7.010 -6.660 5.918 1.00 93.62 95 ILE A CA 1
ATOM 739 C C . ILE A 1 95 ? -8.368 -6.926 5.245 1.00 93.62 95 ILE A C 1
ATOM 741 O O . ILE A 1 95 ? -9.285 -6.118 5.378 1.00 93.62 95 ILE A O 1
ATOM 745 N N . GLY A 1 96 ? -8.507 -8.028 4.498 1.00 94.31 96 GLY A N 1
ATOM 746 C CA . GLY A 1 96 ? -9.743 -8.375 3.787 1.00 94.31 96 GLY A CA 1
ATOM 747 C C . GLY A 1 96 ? -9.989 -7.563 2.510 1.00 94.31 96 GLY A C 1
ATOM 748 O O . GLY A 1 96 ? -11.116 -7.502 2.027 1.00 94.31 96 GLY A O 1
ATOM 749 N N . ALA A 1 97 ? -8.948 -6.949 1.947 1.00 95.00 97 ALA A N 1
ATOM 750 C CA . ALA A 1 97 ? -8.989 -6.124 0.740 1.00 95.00 97 ALA A CA 1
ATOM 751 C C . ALA A 1 97 ? -8.311 -6.790 -0.476 1.00 95.00 97 ALA A C 1
ATOM 753 O O . ALA A 1 97 ? -7.914 -6.107 -1.425 1.00 95.00 97 ALA A O 1
ATOM 754 N N . ALA A 1 98 ? -8.170 -8.119 -0.469 1.00 92.94 98 ALA A N 1
ATOM 755 C CA . ALA A 1 98 ? -7.640 -8.866 -1.608 1.00 92.94 98 ALA A CA 1
ATOM 756 C C . ALA A 1 98 ? -8.416 -8.540 -2.897 1.00 92.94 98 ALA A C 1
ATOM 758 O O . ALA A 1 98 ? -9.642 -8.442 -2.896 1.00 92.94 98 ALA A O 1
ATOM 759 N N . GLY A 1 99 ? -7.696 -8.346 -4.004 1.00 91.38 99 GLY A N 1
ATOM 760 C CA . GLY A 1 99 ? -8.292 -8.019 -5.305 1.00 91.38 99 GLY A CA 1
ATOM 761 C C . GLY A 1 99 ? -8.828 -6.588 -5.435 1.00 91.38 99 GLY A C 1
ATOM 762 O O . GLY A 1 99 ? -9.244 -6.199 -6.525 1.00 91.38 99 GLY A O 1
ATOM 763 N N . ARG A 1 100 ? -8.788 -5.767 -4.372 1.00 94.44 100 ARG A N 1
ATOM 764 C CA . ARG A 1 100 ? -9.109 -4.333 -4.472 1.00 94.44 100 ARG A CA 1
ATOM 765 C C . ARG A 1 100 ? -8.065 -3.602 -5.295 1.00 94.44 100 ARG A C 1
ATOM 767 O O . ARG A 1 100 ? -8.433 -2.675 -5.995 1.00 94.44 100 ARG A O 1
ATOM 774 N N . LEU A 1 101 ? -6.805 -4.020 -5.262 1.00 94.94 101 LEU A N 1
ATOM 775 C CA . LEU A 1 101 ? -5.785 -3.588 -6.212 1.00 94.94 101 LEU A CA 1
ATOM 776 C C . LEU A 1 101 ? -5.259 -4.794 -6.983 1.00 94.94 101 LEU A C 1
ATOM 778 O O . LEU A 1 101 ? -5.060 -5.871 -6.423 1.00 94.94 101 LEU A O 1
ATOM 782 N N . THR A 1 102 ? -5.039 -4.589 -8.272 1.00 95.81 102 THR A N 1
ATOM 783 C CA . THR A 1 102 ? -4.335 -5.514 -9.152 1.00 95.81 102 THR A CA 1
ATOM 784 C C . THR A 1 102 ? -2.830 -5.382 -8.949 1.00 95.81 102 THR A C 1
ATOM 786 O O . THR A 1 102 ? -2.328 -4.334 -8.541 1.00 95.81 102 THR A O 1
ATOM 789 N N . ARG A 1 103 ? -2.088 -6.437 -9.291 1.00 94.88 103 ARG A N 1
ATOM 790 C CA . ARG A 1 103 ? -0.625 -6.424 -9.229 1.00 94.88 103 ARG A CA 1
ATOM 791 C C . ARG A 1 103 ? -0.017 -5.288 -10.058 1.00 94.88 103 ARG A C 1
ATOM 793 O O . ARG A 1 103 ? 0.864 -4.594 -9.574 1.00 94.88 103 ARG A O 1
ATOM 800 N N . THR A 1 104 ? -0.546 -5.040 -11.256 1.00 94.75 104 THR A N 1
ATOM 801 C CA . THR A 1 104 ? -0.089 -3.953 -12.137 1.00 94.75 104 THR A CA 1
ATOM 802 C C . THR A 1 104 ? -0.327 -2.568 -11.533 1.00 94.75 104 THR A C 1
ATOM 804 O O . THR A 1 104 ? 0.537 -1.705 -11.647 1.00 94.75 104 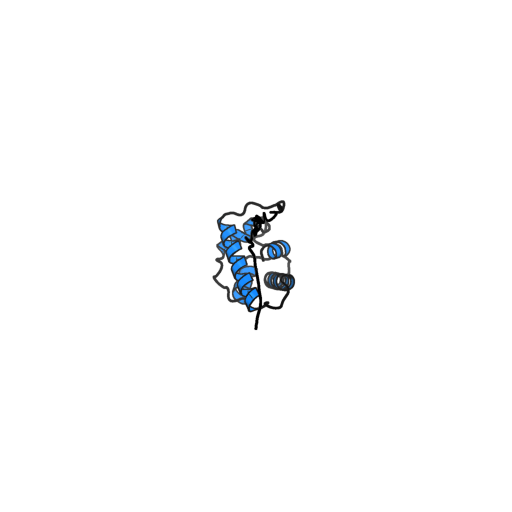THR A O 1
ATOM 807 N N . GLU A 1 105 ? -1.455 -2.350 -10.844 1.00 95.00 105 GLU A N 1
ATOM 808 C CA . GLU A 1 105 ? -1.698 -1.102 -10.102 1.00 95.00 105 GLU A CA 1
ATOM 809 C C . GLU A 1 105 ? -0.643 -0.911 -8.994 1.00 95.00 105 GLU A C 1
ATOM 811 O O . GLU A 1 105 ? -0.101 0.182 -8.845 1.00 95.00 105 GLU A O 1
ATOM 816 N N . ILE A 1 106 ? -0.299 -1.975 -8.255 1.00 94.69 106 ILE A N 1
ATOM 817 C CA .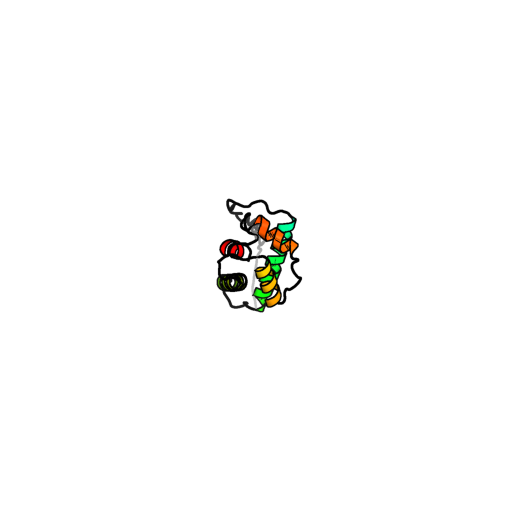 ILE A 1 106 ? 0.736 -1.936 -7.205 1.00 94.69 106 ILE A CA 1
ATOM 818 C C . ILE A 1 106 ? 2.119 -1.659 -7.812 1.00 94.69 106 ILE A C 1
ATOM 820 O O . ILE A 1 106 ? 2.847 -0.793 -7.329 1.00 94.69 106 ILE A O 1
ATOM 824 N N . GLU A 1 107 ? 2.478 -2.354 -8.890 1.00 94.44 107 GLU A N 1
ATOM 825 C CA . GLU A 1 107 ? 3.739 -2.153 -9.613 1.00 94.44 107 GLU A CA 1
ATOM 826 C C . GLU A 1 107 ? 3.847 -0.728 -10.175 1.00 94.44 107 GLU A C 1
ATOM 828 O O . GLU A 1 107 ? 4.909 -0.116 -10.079 1.00 94.44 107 GLU A O 1
ATOM 833 N N . SER A 1 108 ? 2.748 -0.155 -10.680 1.00 93.38 108 SER A N 1
ATOM 834 C CA . SER A 1 108 ? 2.713 1.235 -11.151 1.00 93.38 108 SER A CA 1
ATOM 835 C C . SER A 1 108 ? 3.053 2.212 -10.025 1.00 93.38 108 SER A C 1
ATOM 837 O O . SER A 1 108 ? 3.921 3.063 -10.208 1.00 93.38 108 SER A O 1
ATOM 839 N N . ILE A 1 109 ? 2.448 2.053 -8.842 1.00 92.62 109 ILE A N 1
ATOM 840 C CA . ILE A 1 109 ? 2.749 2.875 -7.656 1.00 92.62 109 ILE A CA 1
ATOM 841 C C . ILE A 1 109 ? 4.232 2.743 -7.277 1.00 92.62 109 ILE A C 1
ATOM 843 O O . ILE A 1 109 ? 4.924 3.747 -7.083 1.00 92.62 109 ILE A O 1
ATOM 847 N N . LEU A 1 110 ? 4.738 1.509 -7.188 1.00 92.62 110 LEU A N 1
ATOM 848 C CA . LEU A 1 110 ? 6.113 1.227 -6.764 1.00 92.62 110 LEU A CA 1
ATOM 849 C C . LEU A 1 110 ? 7.148 1.738 -7.766 1.00 92.62 110 LEU A C 1
ATOM 851 O O . LEU A 1 110 ? 8.176 2.265 -7.353 1.00 92.62 110 LEU A O 1
ATOM 855 N N . SER A 1 111 ? 6.875 1.646 -9.065 1.00 91.31 111 SER A N 1
ATOM 856 C CA . SER A 1 111 ? 7.791 2.124 -10.105 1.00 91.31 111 SER A CA 1
ATOM 857 C C . SER A 1 111 ? 7.981 3.646 -10.093 1.00 91.31 111 SER A C 1
ATOM 859 O O . SER A 1 111 ? 9.040 4.145 -10.481 1.00 91.31 111 SER A O 1
ATOM 861 N N . GLU A 1 112 ? 6.982 4.392 -9.619 1.00 89.25 112 GLU A N 1
ATOM 862 C CA . GLU A 1 112 ? 6.994 5.854 -9.652 1.00 89.25 112 GLU A CA 1
ATOM 863 C C . GLU A 1 112 ? 7.445 6.478 -8.324 1.00 89.25 112 GLU A C 1
ATOM 865 O O . GLU A 1 112 ? 8.182 7.473 -8.323 1.00 89.25 112 GLU A O 1
ATOM 870 N N . ILE A 1 113 ? 7.036 5.878 -7.200 1.00 87.44 113 ILE A N 1
ATOM 871 C CA . ILE A 1 113 ? 7.261 6.391 -5.835 1.00 87.44 113 ILE A CA 1
ATOM 872 C C . ILE A 1 113 ? 8.389 5.636 -5.118 1.00 87.44 113 ILE A C 1
ATOM 874 O O . ILE A 1 113 ? 9.031 6.177 -4.211 1.00 87.44 113 ILE A O 1
ATOM 878 N N . GLY A 1 114 ? 8.621 4.383 -5.503 1.00 85.00 114 GLY A N 1
ATOM 879 C CA . GLY A 1 114 ? 9.654 3.525 -4.942 1.00 85.00 114 GLY A CA 1
ATOM 880 C C . GLY A 1 114 ? 11.046 3.788 -5.512 1.00 85.00 114 GLY A C 1
ATOM 881 O O . GLY A 1 114 ? 11.315 4.777 -6.205 1.00 85.00 114 GLY A O 1
ATOM 882 N N . GLU A 1 115 ? 11.972 2.892 -5.185 1.00 82.12 115 GLU A N 1
ATOM 883 C CA . GLU A 1 115 ? 13.338 2.980 -5.691 1.00 82.12 115 GLU A CA 1
ATOM 884 C C . GLU A 1 115 ? 13.403 2.466 -7.137 1.00 82.12 115 GLU A C 1
ATOM 886 O O . GLU A 1 115 ? 13.104 1.312 -7.384 1.00 82.12 115 GLU A O 1
ATOM 891 N N . PRO A 1 116 ? 13.903 3.217 -8.129 1.00 73.94 116 PRO A N 1
ATOM 892 C CA . PRO A 1 116 ? 13.874 2.767 -9.529 1.00 73.94 116 PRO A CA 1
ATOM 893 C C . PRO A 1 116 ? 14.704 1.498 -9.802 1.00 73.94 116 PRO A C 1
ATOM 895 O O . PRO A 1 116 ? 14.568 0.881 -10.854 1.00 73.94 116 PRO A O 1
ATOM 898 N N . LYS A 1 117 ? 15.597 1.118 -8.879 1.00 81.19 117 LYS A N 1
ATOM 899 C CA . LYS A 1 117 ? 16.453 -0.073 -8.988 1.00 81.19 117 LYS A CA 1
ATOM 900 C C . LYS A 1 117 ? 15.859 -1.312 -8.316 1.00 81.19 117 LYS A C 1
ATOM 902 O O . LYS A 1 117 ? 16.401 -2.400 -8.498 1.00 81.19 117 LYS A O 1
ATOM 907 N N . LYS A 1 118 ? 14.792 -1.157 -7.532 1.00 80.38 118 LYS A N 1
ATOM 908 C CA . LYS A 1 118 ? 14.144 -2.229 -6.776 1.00 80.38 118 LYS A CA 1
ATOM 909 C C . LYS A 1 118 ? 12.639 -2.083 -6.952 1.00 80.38 118 LYS A C 1
ATOM 911 O O . LYS A 1 118 ? 12.113 -1.003 -6.753 1.00 80.38 118 LYS A O 1
ATOM 916 N N . MET A 1 119 ? 11.910 -3.145 -7.280 1.00 88.81 119 MET A N 1
ATOM 917 C CA . MET A 1 119 ? 10.441 -3.076 -7.318 1.00 88.81 119 MET A CA 1
ATOM 918 C C . MET A 1 119 ? 9.871 -3.070 -5.886 1.00 88.81 119 MET A C 1
ATOM 920 O O . MET A 1 119 ? 9.221 -4.020 -5.452 1.00 88.81 119 MET A O 1
ATOM 924 N N . ALA A 1 120 ? 10.210 -2.032 -5.124 1.00 92.12 120 ALA A N 1
ATOM 925 C CA . ALA A 1 120 ? 9.936 -1.877 -3.708 1.00 92.12 120 ALA A CA 1
ATOM 926 C C . ALA A 1 120 ? 9.891 -0.394 -3.318 1.00 92.12 120 ALA A C 1
ATOM 928 O O . ALA A 1 120 ? 10.491 0.472 -3.964 1.00 92.12 120 ALA A O 1
ATOM 929 N N . ILE A 1 121 ? 9.184 -0.110 -2.230 1.00 93.25 121 ILE A N 1
ATOM 930 C CA . ILE A 1 121 ? 9.032 1.230 -1.667 1.00 93.25 121 ILE A CA 1
ATOM 931 C C . ILE A 1 121 ? 9.601 1.282 -0.247 1.00 93.25 121 ILE A C 1
ATOM 933 O O . ILE A 1 121 ? 9.421 0.356 0.542 1.00 93.25 121 ILE A O 1
ATOM 937 N N . SER A 1 122 ? 10.277 2.382 0.095 1.00 93.38 122 SER A N 1
ATOM 938 C CA . SER A 1 122 ? 10.779 2.578 1.456 1.00 93.38 122 SER A CA 1
ATOM 939 C C . SER A 1 122 ? 9.622 2.795 2.451 1.00 93.38 122 SER A C 1
ATOM 941 O O . SER A 1 122 ? 8.603 3.403 2.095 1.00 93.38 122 SER A O 1
ATOM 943 N N . PRO A 1 123 ? 9.781 2.408 3.730 1.00 92.94 123 PRO A N 1
ATOM 944 C CA . PRO A 1 123 ? 8.846 2.701 4.810 1.00 92.94 123 PRO A CA 1
ATOM 945 C C . PRO A 1 123 ? 8.424 4.168 4.864 1.00 92.94 123 PRO A C 1
ATOM 947 O O . PRO A 1 123 ? 7.252 4.470 5.075 1.00 92.94 123 PRO A O 1
ATOM 950 N N . HIS A 1 124 ? 9.363 5.089 4.636 1.00 91.81 124 HIS A N 1
ATOM 951 C CA . HIS A 1 124 ? 9.073 6.517 4.656 1.00 91.81 124 HIS A CA 1
ATOM 952 C C . HIS A 1 124 ? 8.118 6.919 3.527 1.00 91.81 124 HIS A C 1
ATOM 954 O O . HIS A 1 124 ? 7.098 7.558 3.785 1.00 91.81 124 HIS A O 1
ATOM 960 N N . SER A 1 125 ? 8.401 6.491 2.296 1.00 90.69 125 SER A N 1
ATOM 961 C CA . SER A 1 125 ? 7.536 6.755 1.143 1.00 90.69 125 SER A CA 1
ATOM 962 C C . SER A 1 125 ? 6.153 6.109 1.310 1.00 90.69 125 SER A C 1
ATOM 964 O O . SER A 1 125 ? 5.139 6.726 0.992 1.00 90.69 125 SER A O 1
ATOM 966 N N . MET A 1 126 ? 6.086 4.909 1.893 1.00 91.50 126 MET A N 1
ATOM 967 C CA . MET A 1 126 ? 4.823 4.240 2.224 1.00 91.50 126 MET A CA 1
ATOM 968 C C . MET A 1 126 ? 3.997 5.031 3.255 1.00 91.50 126 MET A C 1
ATOM 970 O O . MET A 1 126 ? 2.786 5.165 3.107 1.00 91.50 126 MET A O 1
ATOM 974 N N . MET A 1 127 ? 4.626 5.618 4.281 1.00 91.69 127 MET A N 1
ATOM 975 C CA . MET A 1 127 ? 3.922 6.467 5.260 1.00 91.69 127 MET A CA 1
ATOM 976 C C . MET A 1 127 ? 3.356 7.759 4.656 1.00 91.69 127 MET A C 1
ATOM 978 O O . MET A 1 127 ? 2.412 8.318 5.218 1.00 91.69 127 MET A O 1
ATOM 982 N N . MET A 1 128 ? 3.948 8.244 3.563 1.00 88.88 128 MET A N 1
ATOM 983 C CA . MET A 1 128 ? 3.447 9.399 2.812 1.00 88.88 128 MET A CA 1
ATOM 984 C C . MET A 1 128 ? 2.261 9.035 1.911 1.00 88.88 128 MET A C 1
ATOM 986 O O . MET A 1 128 ? 1.459 9.910 1.595 1.00 88.88 128 MET A O 1
ATOM 990 N N . LEU A 1 129 ? 2.156 7.764 1.508 1.00 87.44 129 LEU A N 1
ATOM 991 C CA . LEU A 1 129 ? 1.052 7.242 0.705 1.00 87.44 129 LEU A CA 1
ATOM 992 C C . LEU A 1 129 ? -0.200 6.921 1.521 1.00 87.44 129 LEU A C 1
ATOM 994 O O . LEU A 1 129 ? -1.292 7.093 0.995 1.00 87.44 129 LEU A O 1
ATOM 998 N N . LEU A 1 130 ? -0.043 6.429 2.753 1.00 86.75 130 LEU A N 1
ATOM 999 C CA . LEU A 1 130 ? -1.130 6.165 3.714 1.00 86.75 130 LEU A CA 1
ATOM 1000 C C . LEU A 1 130 ? -1.610 7.449 4.397 1.00 86.75 130 LEU A C 1
ATOM 1002 O O . LEU A 1 130 ? -2.650 7.421 5.089 1.00 86.75 130 LEU A O 1
#

Foldseek 3Di:
DDDDDDDDDDDDDDDDDDPPPPPPPPPPPPPDCPPQDPLLVVLLVLVVVLLVVLCVVPVVPHDLVVSLVVLLVQQPPVVPQWRALVSVQVSCVVSVNHPSDDSVNLQSNQCRQHDVVGSTHGSVSSSVSD

pLDDT: mean 79.28, std 20.3, range [38.62, 95.81]

Nearest PDB structures (foldseek):
  8g2z-assembly1_2B  TM=6.896E-01  e=3.163E-02  Tetrahymena thermophila CU428
  8g2z-assembly1_3B  TM=6.987E-01  e=1.066E-01  Tetrahymena thermophila CU428
  3hzt-assembly1_A  TM=5.021E-01  e=1.988E+00  Toxoplasma gondii ME49
  3n51-assembly1_A  TM=3.831E-01  e=1.882E+00  Toxoplasma gondii
  3t3v-assembly1_A  TM=3.601E-01  e=1.509E+00  Toxoplasma gondii

Radius of gyration: 26.31 Å; Cα contacts (8 Å, |Δi|>4): 105; chains: 1; bounding box: 74×67×48 Å

Sequence (130 aa):
MTTRVRSASSISTKITASLFGTRTASITPHANARLLSPHAIMAADKFQSVFEEYRKCNYAQETPSRFKKEIVKYADKNKDGDIPVEGIELLLLNIGAAGRLTRTEIESILSEIGEPKKMAISPHSMMMLL